Protein AF-A0A843ER09-F1 (afdb_monomer_lite)

Radius of gyration: 15.88 Å; chains: 1; bounding box: 33×25×49 Å

Foldseek 3Di:
DLAQAAADPDDPVSVVSVPDHPVVVVVVLVVQLVVLCVVDDDPSSVLSVQLSVQLVVLLVVLVVVCCVPVSYDYVVSVVNSNVSSNVRSVVSSVVVVVVVVVVVD

Structure (mmCIF, N/CA/C/O backbone):
data_AF-A0A843ER09-F1
#
_entry.id   AF-A0A843ER09-F1
#
loop_
_atom_site.group_PDB
_atom_site.id
_atom_site.type_symbol
_atom_site.label_atom_id
_atom_site.label_alt_id
_atom_site.label_comp_id
_atom_site.label_asym_id
_atom_site.label_entity_id
_atom_site.label_seq_id
_atom_site.pdbx_PDB_ins_code
_atom_site.Cartn_x
_atom_site.Cartn_y
_atom_site.Cartn_z
_atom_site.occupancy
_atom_site.B_iso_or_equiv
_atom_site.auth_seq_id
_atom_site.auth_comp_id
_atom_site.auth_asym_id
_atom_site.auth_atom_id
_atom_site.pdbx_PDB_model_num
ATOM 1 N N . CYS A 1 1 ? -7.495 -1.777 6.378 1.00 53.25 1 CYS A N 1
ATOM 2 C CA . CYS A 1 1 ? -8.182 -2.418 7.523 1.00 53.25 1 CYS A CA 1
ATOM 3 C C . CYS A 1 1 ? -8.798 -1.395 8.482 1.00 53.25 1 CYS A C 1
ATOM 5 O O . CYS A 1 1 ? -10.014 -1.292 8.560 1.00 53.25 1 CYS A O 1
ATOM 7 N N . CYS A 1 2 ? -7.978 -0.552 9.106 1.00 52.34 2 CYS A N 1
ATOM 8 C CA . CYS A 1 2 ? -8.373 0.325 10.211 1.00 52.34 2 CYS A CA 1
ATOM 9 C C . CYS A 1 2 ? -9.442 1.396 9.922 1.00 52.34 2 CYS A C 1
ATOM 11 O O . CYS A 1 2 ? -10.098 1.844 10.846 1.00 52.34 2 CYS A O 1
ATOM 13 N N . ILE A 1 3 ? -9.625 1.809 8.662 1.00 53.38 3 ILE A N 1
ATOM 14 C CA . ILE A 1 3 ? -10.562 2.891 8.303 1.00 53.38 3 ILE A CA 1
ATOM 15 C C . ILE A 1 3 ? -12.031 2.439 8.402 1.00 53.38 3 ILE A C 1
ATOM 17 O O . ILE A 1 3 ? -12.918 3.269 8.564 1.00 53.38 3 ILE A O 1
ATOM 21 N N . SER A 1 4 ? -12.315 1.134 8.288 1.00 52.94 4 SER A N 1
ATOM 22 C CA . SER A 1 4 ? -13.692 0.638 8.128 1.00 52.94 4 SER A CA 1
ATOM 23 C C . SER A 1 4 ? -14.196 -0.280 9.249 1.00 52.94 4 SER A C 1
ATOM 25 O O . SER A 1 4 ? -15.376 -0.637 9.225 1.00 52.94 4 SER A O 1
ATOM 27 N N . SER A 1 5 ? -13.346 -0.705 10.178 1.00 55.38 5 SER A N 1
ATOM 28 C CA . SER A 1 5 ? -13.678 -1.672 11.235 1.00 55.38 5 SER A CA 1
ATOM 29 C C . SER A 1 5 ? -13.652 -1.007 12.610 1.00 55.38 5 SER A C 1
ATOM 31 O O . SER A 1 5 ? -12.750 -0.213 12.878 1.00 55.38 5 SER A O 1
ATOM 33 N N . GLN A 1 6 ? -14.586 -1.362 13.496 1.00 58.66 6 GLN A N 1
ATOM 34 C CA . GLN A 1 6 ? -14.560 -0.887 14.881 1.00 58.66 6 GLN A CA 1
ATOM 35 C C . GLN A 1 6 ? -13.338 -1.458 15.610 1.00 58.66 6 GLN A C 1
ATOM 37 O O . GLN A 1 6 ? -12.975 -2.618 15.415 1.00 58.66 6 GLN A O 1
ATOM 42 N N . ALA A 1 7 ? -12.672 -0.627 16.410 1.00 60.12 7 ALA A N 1
ATOM 43 C CA . ALA A 1 7 ? -11.521 -1.053 17.194 1.00 60.12 7 ALA A CA 1
ATOM 44 C C . ALA A 1 7 ? -11.971 -1.956 18.350 1.00 60.12 7 ALA A C 1
ATOM 46 O O . ALA A 1 7 ? -12.972 -1.660 19.000 1.00 60.12 7 ALA A O 1
ATOM 47 N N . SER A 1 8 ? -11.209 -3.015 18.627 1.00 62.41 8 SER A N 1
ATOM 48 C CA . SER A 1 8 ? -11.388 -3.819 19.842 1.00 62.41 8 SER A CA 1
ATOM 49 C C . SER A 1 8 ? -11.265 -2.952 21.101 1.00 62.41 8 SER A C 1
ATOM 51 O O . SER A 1 8 ? -10.491 -1.989 21.124 1.00 62.41 8 SER A O 1
ATOM 53 N N . GLU A 1 9 ? -12.019 -3.274 22.156 1.00 59.41 9 GLU A N 1
ATOM 54 C CA . GLU A 1 9 ? -11.962 -2.523 23.416 1.00 59.41 9 GLU A CA 1
ATOM 55 C C . GLU A 1 9 ? -10.628 -2.707 24.153 1.00 59.41 9 GLU A C 1
ATOM 57 O O . GLU A 1 9 ? -10.199 -1.781 24.849 1.00 59.41 9 GLU A O 1
ATOM 62 N N . GLU A 1 10 ? -9.921 -3.809 23.894 1.00 60.34 10 GLU A N 1
ATOM 63 C CA . GLU A 1 10 ? -8.660 -4.179 24.540 1.00 60.34 10 GLU A CA 1
ATOM 64 C C . GLU A 1 10 ? -7.495 -4.344 23.543 1.00 60.34 10 GLU A C 1
ATOM 66 O O . GLU A 1 10 ? -7.677 -4.759 22.393 1.00 60.34 10 GLU A O 1
ATOM 71 N N . GLY A 1 11 ? -6.279 -4.026 24.010 1.00 63.91 11 GLY A N 1
ATOM 72 C CA . GLY A 1 11 ? -5.011 -4.223 23.295 1.00 63.91 11 GLY A CA 1
ATOM 73 C C . GLY A 1 11 ? -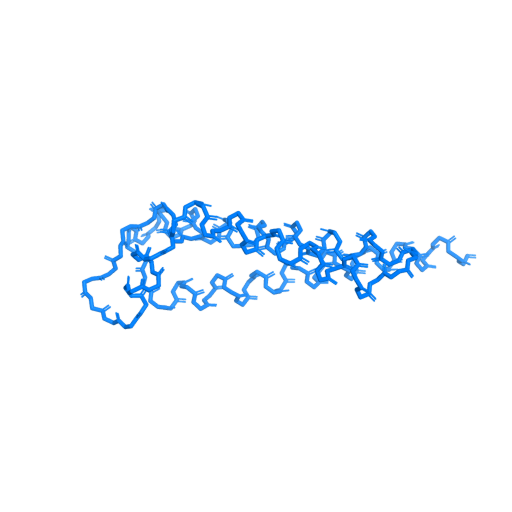4.410 -2.973 22.627 1.00 63.91 11 GLY A C 1
ATOM 74 O O . GLY A 1 11 ? -5.096 -2.010 22.284 1.00 63.91 11 GLY A O 1
ATOM 75 N N . ILE A 1 12 ? -3.092 -3.004 22.391 1.00 67.69 12 ILE A N 1
ATOM 76 C CA . ILE A 1 12 ? -2.316 -1.901 21.780 1.00 67.69 12 ILE A CA 1
ATOM 77 C C . ILE A 1 12 ? -2.750 -1.560 20.343 1.00 67.69 12 ILE A C 1
ATOM 79 O O . ILE A 1 12 ? -2.657 -0.407 19.920 1.00 67.69 12 ILE A O 1
ATOM 83 N N . GLY A 1 13 ? -3.303 -2.534 19.609 1.00 61.94 13 GLY A N 1
ATOM 84 C CA . GLY A 1 13 ? -3.822 -2.343 18.248 1.00 61.94 13 GLY A CA 1
ATOM 85 C C . GLY A 1 13 ? -4.994 -1.356 18.167 1.00 61.94 13 GLY A C 1
ATOM 86 O O . GLY A 1 13 ? -5.218 -0.755 17.115 1.00 61.94 13 GLY A O 1
ATOM 87 N N . LYS A 1 14 ? -5.695 -1.113 19.285 1.00 67.62 14 LYS A N 1
ATOM 88 C CA . LYS A 1 14 ? -6.794 -0.142 19.392 1.00 67.62 14 LYS A CA 1
ATOM 89 C C . LYS A 1 14 ? -6.347 1.276 19.062 1.00 67.62 14 LYS A C 1
ATOM 91 O O . LYS A 1 14 ? -7.048 1.987 18.344 1.00 67.62 14 LYS A O 1
ATOM 96 N N . TYR A 1 15 ? -5.175 1.683 19.549 1.00 70.50 15 TYR A N 1
ATOM 97 C CA . TYR A 1 15 ? -4.627 3.008 19.259 1.00 70.50 15 TYR A CA 1
ATOM 98 C C . TYR A 1 15 ? -4.323 3.144 17.770 1.00 70.50 15 TYR A C 1
ATOM 100 O O . TYR A 1 15 ? -4.711 4.131 17.153 1.00 70.50 15 TYR A O 1
ATOM 108 N N . PHE A 1 16 ? -3.735 2.114 17.164 1.00 67.69 16 PHE A N 1
ATOM 109 C CA . PHE A 1 16 ? -3.441 2.116 15.735 1.00 67.69 16 PHE A CA 1
ATOM 110 C C . PHE A 1 16 ? -4.713 2.264 14.892 1.00 67.69 16 PHE A C 1
ATOM 112 O O . PHE A 1 16 ? -4.742 3.065 13.965 1.00 67.69 16 PHE A O 1
ATOM 119 N N . ILE A 1 17 ? -5.797 1.568 15.249 1.00 68.44 17 ILE A N 1
ATOM 120 C CA . ILE A 1 17 ? -7.077 1.681 14.534 1.00 68.44 17 ILE A CA 1
ATOM 121 C C . ILE A 1 17 ? -7.720 3.055 14.752 1.00 68.44 17 ILE A C 1
ATOM 123 O O . ILE A 1 17 ? -8.199 3.660 13.798 1.00 68.44 17 ILE A O 1
ATOM 127 N N . LYS A 1 18 ? -7.681 3.578 15.983 1.00 68.44 18 LYS A N 1
ATOM 128 C CA . LYS A 1 18 ? -8.286 4.870 16.343 1.00 68.44 18 LYS A CA 1
ATOM 129 C C . LYS A 1 18 ? -7.564 6.072 15.718 1.00 68.44 18 LYS A C 1
ATOM 131 O O . LYS A 1 18 ? -8.209 7.066 15.399 1.00 68.44 18 LYS A O 1
ATOM 136 N N . TYR A 1 19 ? -6.246 5.988 15.534 1.00 71.81 19 TYR A N 1
ATOM 137 C CA . TYR A 1 19 ? -5.436 7.044 14.911 1.00 71.81 19 TYR A CA 1
ATOM 138 C C . TYR A 1 19 ? -5.303 6.903 13.386 1.00 71.81 19 TYR A C 1
ATOM 140 O O . TYR A 1 19 ? -4.887 7.853 12.711 1.00 71.81 19 TYR A O 1
ATOM 148 N N . MET A 1 20 ? -5.668 5.752 12.814 1.00 70.31 20 MET A N 1
ATOM 149 C CA . MET A 1 20 ? -5.603 5.530 11.371 1.00 70.31 20 MET A CA 1
ATOM 150 C C . MET A 1 20 ? -6.815 6.151 10.664 1.00 70.31 20 MET A C 1
ATOM 152 O O . MET A 1 20 ? -7.818 5.498 10.385 1.00 70.31 20 MET A O 1
ATOM 156 N N . ASN A 1 21 ? -6.686 7.435 10.338 1.00 75.25 21 ASN A N 1
ATOM 157 C CA . ASN A 1 21 ? -7.629 8.172 9.501 1.00 75.25 21 ASN A CA 1
ATOM 158 C C . ASN A 1 21 ? -7.281 8.061 8.011 1.00 75.25 21 ASN A C 1
ATOM 160 O O . ASN A 1 21 ? -6.130 7.819 7.642 1.00 75.25 21 ASN A O 1
ATOM 164 N N . LEU A 1 22 ? -8.259 8.343 7.143 1.00 73.75 22 LEU A N 1
ATOM 165 C CA . LEU A 1 22 ? -8.071 8.342 5.686 1.00 73.75 22 LEU A CA 1
ATOM 166 C C . LEU A 1 22 ? -6.940 9.294 5.248 1.00 73.75 22 LEU A C 1
ATOM 168 O O . LEU A 1 22 ? -6.131 8.927 4.404 1.00 73.75 22 LEU A O 1
ATOM 172 N N . LYS A 1 23 ? -6.802 10.461 5.899 1.00 78.44 23 LYS A N 1
ATOM 173 C CA . LYS A 1 23 ? -5.672 11.384 5.678 1.00 78.44 23 LYS A CA 1
ATOM 174 C C . LYS A 1 23 ? -4.312 10.735 5.958 1.00 78.44 23 LYS A C 1
ATOM 176 O O . LYS A 1 23 ? -3.422 10.824 5.123 1.00 78.44 23 LYS A O 1
ATOM 181 N N . ASN A 1 24 ? -4.162 10.056 7.095 1.00 81.19 24 ASN A N 1
ATOM 182 C CA . ASN A 1 24 ? -2.895 9.426 7.483 1.00 81.19 24 ASN A CA 1
ATOM 183 C C . ASN A 1 24 ? -2.531 8.273 6.542 1.00 81.19 24 ASN A C 1
ATOM 185 O O . ASN A 1 24 ? -1.366 8.103 6.196 1.00 81.19 24 ASN A O 1
ATOM 189 N N . TYR A 1 25 ? -3.534 7.529 6.072 1.00 80.38 25 TYR A N 1
ATOM 190 C CA . TYR A 1 25 ? -3.334 6.487 5.071 1.00 80.38 25 TYR A CA 1
ATOM 191 C C . TYR A 1 25 ? -2.849 7.054 3.728 1.00 80.38 25 TYR A C 1
ATOM 193 O O . TYR A 1 25 ? -1.880 6.550 3.165 1.00 80.38 25 TYR A O 1
ATOM 201 N N . VAL A 1 26 ? -3.468 8.137 3.244 1.00 84.31 26 VAL A N 1
ATOM 202 C CA . VAL A 1 26 ? -3.045 8.808 2.003 1.00 84.31 26 VAL A CA 1
ATOM 203 C C . VAL A 1 26 ? -1.634 9.385 2.139 1.00 84.31 26 VAL A C 1
ATOM 205 O O . VAL A 1 26 ? -0.821 9.200 1.239 1.00 84.31 26 VAL A O 1
ATOM 208 N N . ILE A 1 27 ? -1.305 10.009 3.274 1.00 86.38 27 ILE A N 1
ATOM 209 C CA . ILE A 1 27 ? 0.058 10.494 3.552 1.00 86.38 27 ILE A CA 1
ATOM 210 C C . ILE A 1 27 ? 1.060 9.332 3.520 1.00 86.38 27 ILE A C 1
ATOM 212 O O . ILE A 1 27 ? 2.102 9.445 2.879 1.00 86.38 27 ILE A O 1
ATOM 216 N N . GLY A 1 28 ? 0.734 8.195 4.143 1.00 85.12 28 GLY A N 1
ATOM 217 C CA . GLY A 1 28 ? 1.578 6.998 4.110 1.00 85.12 28 GLY A CA 1
ATOM 218 C C . GLY A 1 28 ? 1.808 6.459 2.694 1.00 85.12 28 GLY A C 1
ATOM 219 O O . GLY A 1 28 ? 2.936 6.104 2.350 1.00 85.12 28 GLY A O 1
ATOM 220 N N . LEU A 1 29 ? 0.770 6.456 1.850 1.00 84.88 29 LEU A N 1
ATOM 221 C CA . LEU A 1 29 ? 0.890 6.076 0.439 1.00 84.88 29 LEU A CA 1
ATOM 222 C C . LEU A 1 29 ? 1.775 7.045 -0.351 1.00 84.88 29 LEU A C 1
ATOM 224 O O . LEU A 1 29 ? 2.603 6.593 -1.138 1.00 84.88 29 LEU A O 1
ATOM 228 N N . ILE A 1 30 ? 1.642 8.354 -0.121 1.00 88.06 30 ILE A N 1
ATOM 229 C CA . ILE A 1 30 ? 2.486 9.370 -0.766 1.00 88.06 30 ILE A CA 1
ATOM 230 C C . ILE A 1 30 ? 3.953 9.168 -0.375 1.00 88.06 30 ILE A C 1
ATOM 232 O O . ILE A 1 30 ? 4.820 9.172 -1.246 1.00 88.06 30 ILE A O 1
ATOM 236 N N . ILE A 1 31 ? 4.239 8.926 0.908 1.00 88.44 31 ILE A N 1
ATOM 237 C CA . ILE A 1 31 ? 5.602 8.647 1.381 1.00 88.44 31 ILE A CA 1
ATOM 238 C C . ILE A 1 31 ? 6.152 7.380 0.713 1.00 88.44 31 ILE A C 1
ATOM 240 O O . ILE A 1 31 ? 7.264 7.405 0.189 1.00 88.44 31 ILE A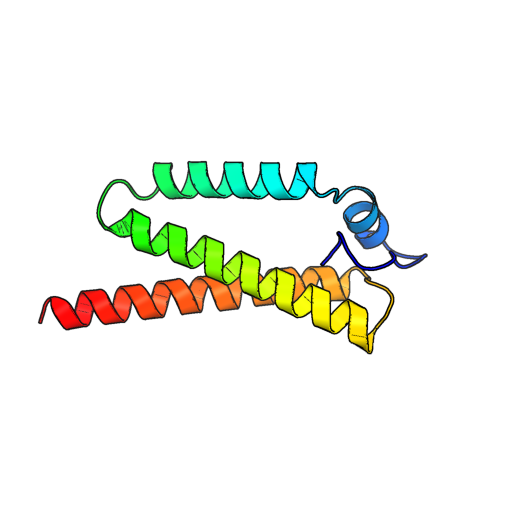 O 1
ATOM 244 N N . CYS A 1 32 ? 5.371 6.294 0.663 1.00 86.00 32 CYS A N 1
ATOM 245 C CA . CYS A 1 32 ? 5.779 5.066 -0.029 1.00 86.00 32 CYS A CA 1
ATOM 246 C C . CYS A 1 32 ? 6.054 5.304 -1.517 1.00 86.00 32 CYS A C 1
ATOM 248 O O . CYS A 1 32 ? 7.024 4.772 -2.047 1.00 86.00 32 CYS A O 1
ATOM 250 N N . PHE A 1 33 ? 5.233 6.116 -2.184 1.00 86.00 33 PHE A N 1
ATOM 251 C CA . PHE A 1 33 ? 5.421 6.463 -3.589 1.00 86.00 33 PHE A CA 1
ATOM 252 C C . PHE A 1 33 ? 6.710 7.262 -3.813 1.00 86.00 33 PHE A C 1
ATOM 254 O O . PHE A 1 33 ? 7.486 6.920 -4.701 1.00 86.00 33 PHE A O 1
ATOM 261 N N . ILE A 1 34 ? 6.987 8.265 -2.975 1.00 87.94 34 ILE A N 1
ATOM 262 C CA . ILE A 1 34 ? 8.236 9.040 -3.037 1.00 87.94 34 ILE A CA 1
ATOM 263 C C . ILE A 1 34 ? 9.447 8.118 -2.850 1.00 87.94 34 ILE A C 1
ATOM 265 O O . ILE A 1 34 ? 10.396 8.200 -3.626 1.00 87.94 34 ILE A O 1
ATOM 269 N N . ILE A 1 35 ? 9.403 7.211 -1.869 1.00 86.19 35 ILE A N 1
ATOM 270 C CA . ILE A 1 35 ? 10.480 6.238 -1.627 1.00 86.19 35 ILE A CA 1
ATOM 271 C C . ILE A 1 35 ? 10.652 5.306 -2.832 1.00 86.19 35 ILE A C 1
ATOM 273 O O . ILE A 1 35 ? 11.776 5.066 -3.265 1.00 86.19 35 ILE A O 1
ATOM 277 N N . ALA A 1 36 ? 9.556 4.802 -3.402 1.00 82.81 36 ALA A N 1
ATOM 278 C CA . ALA A 1 36 ? 9.609 3.917 -4.561 1.00 82.81 36 ALA A CA 1
ATOM 279 C C . ALA A 1 36 ? 10.231 4.602 -5.786 1.00 82.81 36 ALA A C 1
ATOM 281 O O . ALA A 1 36 ? 11.031 3.974 -6.479 1.00 82.81 36 ALA A O 1
ATOM 282 N N . VAL A 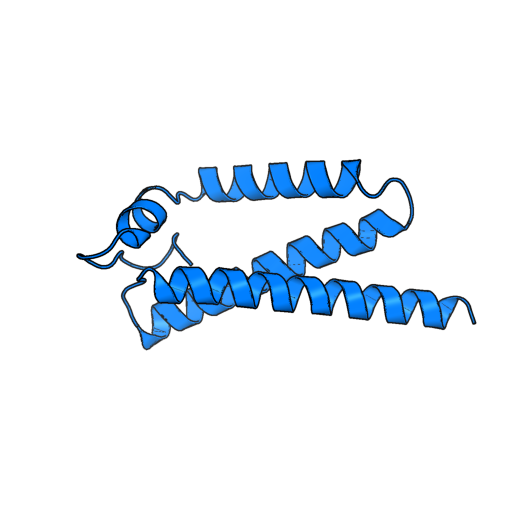1 37 ? 9.907 5.878 -6.019 1.00 81.62 37 VAL A N 1
ATOM 283 C CA . VAL A 1 37 ? 10.511 6.691 -7.085 1.00 81.62 37 VAL A CA 1
ATOM 284 C C . VAL A 1 37 ? 11.986 6.974 -6.793 1.00 81.62 37 VAL A C 1
ATOM 286 O O . VAL A 1 37 ? 12.806 6.856 -7.695 1.00 81.62 37 VAL A O 1
ATOM 289 N N . ALA A 1 38 ? 12.342 7.302 -5.549 1.00 83.50 38 ALA A N 1
ATOM 290 C CA . ALA A 1 38 ? 13.720 7.610 -5.166 1.00 83.50 38 ALA A CA 1
ATOM 291 C C . ALA A 1 38 ? 14.662 6.397 -5.268 1.00 83.50 38 ALA A C 1
ATOM 293 O O . ALA A 1 38 ? 15.816 6.551 -5.660 1.00 83.50 38 ALA A O 1
ATOM 294 N N . LEU A 1 39 ? 14.184 5.198 -4.916 1.00 77.56 39 LEU A N 1
ATOM 295 C CA . LEU A 1 39 ? 14.992 3.973 -4.919 1.00 77.56 39 LEU A CA 1
ATOM 296 C C . LEU A 1 39 ? 15.096 3.309 -6.296 1.00 77.56 39 LEU A C 1
ATOM 298 O O . LEU A 1 39 ? 16.067 2.605 -6.553 1.00 77.56 39 LEU A O 1
ATOM 302 N N . ASN A 1 40 ? 14.119 3.517 -7.180 1.00 66.56 40 ASN A N 1
ATOM 303 C CA . ASN A 1 40 ? 14.100 2.915 -8.510 1.00 66.56 40 ASN A CA 1
ATOM 304 C C . ASN A 1 40 ? 14.199 3.986 -9.601 1.00 66.56 40 ASN A C 1
ATOM 306 O O . ASN A 1 40 ? 13.233 4.216 -10.317 1.00 66.56 40 ASN A O 1
ATOM 310 N N . LEU A 1 41 ? 15.354 4.630 -9.782 1.00 61.72 41 LEU A N 1
ATOM 311 C CA . LEU A 1 41 ? 15.575 5.445 -10.984 1.00 61.72 41 LEU A CA 1
ATOM 312 C C . LEU A 1 41 ? 15.777 4.520 -12.203 1.00 61.72 41 LEU A C 1
ATOM 314 O O . LEU A 1 41 ? 16.801 3.850 -12.306 1.00 61.72 41 LEU A O 1
ATOM 318 N N . GLY A 1 42 ? 14.803 4.472 -13.124 1.00 68.75 42 GLY A N 1
ATOM 319 C CA . GLY A 1 42 ? 14.882 3.721 -14.392 1.00 68.75 42 GLY A CA 1
ATOM 320 C C . GLY A 1 42 ? 13.698 2.762 -14.638 1.00 68.75 42 GLY A C 1
ATOM 321 O O . GLY A 1 42 ? 12.593 3.030 -14.163 1.00 68.75 42 GLY A O 1
ATOM 322 N N . PRO A 1 43 ? 13.880 1.628 -15.355 1.00 63.25 43 PRO A N 1
ATOM 323 C CA . PRO A 1 43 ? 12.789 0.689 -15.673 1.00 63.25 43 PRO A CA 1
ATOM 324 C C . PRO A 1 43 ? 12.166 0.017 -14.431 1.00 63.25 43 PRO A C 1
ATOM 326 O O . PRO A 1 43 ? 11.073 -0.544 -14.505 1.00 63.25 43 PRO A O 1
ATOM 329 N N . GLY A 1 44 ? 12.822 0.117 -13.268 1.00 67.25 44 GLY A N 1
ATOM 330 C CA . GLY A 1 44 ? 12.332 -0.397 -11.987 1.00 67.25 44 GLY A CA 1
ATOM 331 C C . GLY A 1 44 ? 11.154 0.376 -11.378 1.00 67.25 44 GLY A C 1
ATOM 332 O O . GLY A 1 44 ? 10.510 -0.142 -10.464 1.00 67.25 44 GLY A O 1
ATOM 333 N N . ILE A 1 45 ? 10.819 1.574 -11.883 1.00 77.25 45 ILE A N 1
ATOM 334 C CA . ILE A 1 45 ? 9.667 2.365 -11.399 1.00 77.25 45 ILE A CA 1
ATOM 335 C C . ILE A 1 45 ? 8.372 1.558 -11.494 1.00 77.25 45 ILE A C 1
ATOM 337 O O . ILE A 1 45 ? 7.558 1.568 -10.569 1.00 77.25 45 ILE A O 1
ATOM 341 N N . HIS A 1 46 ? 8.192 0.823 -12.594 1.00 79.38 46 HIS A N 1
ATOM 342 C CA . HIS A 1 46 ? 6.989 0.026 -12.822 1.00 79.38 46 HIS A CA 1
ATOM 343 C C . HIS A 1 46 ? 6.839 -1.087 -11.780 1.00 79.38 46 HIS A C 1
ATOM 345 O O . HIS A 1 46 ? 5.726 -1.350 -11.333 1.00 79.38 46 HIS A O 1
ATOM 351 N N . ILE A 1 47 ? 7.956 -1.678 -11.336 1.00 83.12 47 ILE A N 1
ATOM 352 C CA . ILE A 1 47 ? 7.986 -2.731 -10.311 1.00 83.12 47 ILE A CA 1
ATOM 353 C C . ILE A 1 47 ? 7.566 -2.152 -8.961 1.00 83.12 47 ILE A C 1
ATOM 355 O O . ILE A 1 47 ? 6.647 -2.673 -8.329 1.00 83.12 47 ILE A O 1
ATOM 359 N N . GLY A 1 48 ? 8.174 -1.035 -8.550 1.00 82.00 48 GLY A N 1
ATOM 360 C CA . GLY A 1 48 ? 7.826 -0.366 -7.294 1.00 82.00 48 GLY A CA 1
ATOM 361 C C . GLY A 1 48 ? 6.359 0.072 -7.247 1.00 82.00 48 GLY A C 1
ATOM 362 O O . GLY A 1 48 ? 5.683 -0.125 -6.237 1.00 82.00 48 GLY A O 1
ATOM 363 N N . LEU A 1 49 ? 5.833 0.594 -8.360 1.00 84.75 49 LEU A N 1
ATOM 364 C CA . LEU A 1 49 ? 4.438 1.019 -8.453 1.00 84.75 49 LEU A CA 1
ATOM 365 C C . LEU A 1 49 ? 3.462 -0.157 -8.305 1.00 84.75 49 LEU A C 1
ATOM 367 O O . LEU A 1 49 ? 2.503 -0.073 -7.534 1.00 84.75 49 LEU A O 1
ATOM 371 N N . LEU A 1 50 ? 3.726 -1.267 -8.999 1.00 86.44 50 LEU A N 1
ATOM 372 C CA . LEU A 1 50 ? 2.912 -2.482 -8.904 1.00 86.44 50 LEU A CA 1
ATOM 373 C C . LEU A 1 50 ? 2.989 -3.105 -7.506 1.00 86.44 50 LEU A C 1
ATOM 375 O O . LEU A 1 50 ? 1.976 -3.576 -6.991 1.00 86.44 50 LEU A O 1
ATOM 379 N N . GLY A 1 51 ? 4.152 -3.026 -6.856 1.00 85.75 51 GLY A N 1
ATOM 380 C CA . GLY A 1 51 ? 4.328 -3.417 -5.461 1.00 85.75 51 GLY A CA 1
ATOM 381 C C . GLY A 1 51 ? 3.448 -2.610 -4.501 1.00 85.75 51 GLY A C 1
ATOM 382 O O . GLY A 1 51 ? 2.813 -3.200 -3.622 1.00 85.75 51 GLY A O 1
ATOM 383 N N . ILE A 1 52 ? 3.346 -1.288 -4.678 1.00 87.50 52 ILE A N 1
ATOM 384 C CA . ILE A 1 52 ? 2.458 -0.434 -3.866 1.00 87.50 52 ILE A CA 1
ATOM 385 C C . ILE A 1 52 ? 0.989 -0.810 -4.098 1.00 87.50 52 ILE A C 1
ATOM 387 O O . ILE A 1 52 ? 0.237 -0.962 -3.133 1.00 87.50 52 ILE A O 1
ATOM 391 N N . ILE A 1 53 ? 0.584 -1.007 -5.357 1.00 88.19 53 ILE A N 1
ATOM 392 C CA . ILE A 1 53 ? -0.789 -1.401 -5.709 1.00 88.19 53 ILE A CA 1
ATOM 393 C C . ILE A 1 53 ? -1.131 -2.768 -5.098 1.00 88.19 53 ILE A C 1
ATOM 395 O O . ILE A 1 53 ? -2.177 -2.909 -4.463 1.00 88.19 53 ILE A O 1
ATOM 399 N N . GLY A 1 54 ? -0.238 -3.753 -5.225 1.00 87.31 54 GLY A N 1
ATOM 400 C CA . GLY A 1 54 ? -0.411 -5.089 -4.650 1.00 87.31 54 GLY A CA 1
ATOM 401 C C . GLY A 1 54 ? -0.530 -5.058 -3.125 1.00 87.31 54 GLY A C 1
ATOM 402 O O . GLY A 1 54 ? -1.425 -5.687 -2.557 1.00 87.31 54 GLY A O 1
ATOM 403 N N . GLY A 1 55 ? 0.304 -4.261 -2.453 1.00 87.00 55 GLY A N 1
ATOM 404 C CA . GLY A 1 55 ? 0.233 -4.091 -1.001 1.00 87.00 55 GLY A CA 1
ATOM 405 C C . GLY A 1 55 ? -1.049 -3.400 -0.531 1.00 87.00 55 GLY A C 1
ATOM 406 O O . GLY A 1 55 ? -1.688 -3.856 0.424 1.00 87.00 55 GLY A O 1
ATOM 407 N N . ALA A 1 56 ? -1.476 -2.344 -1.229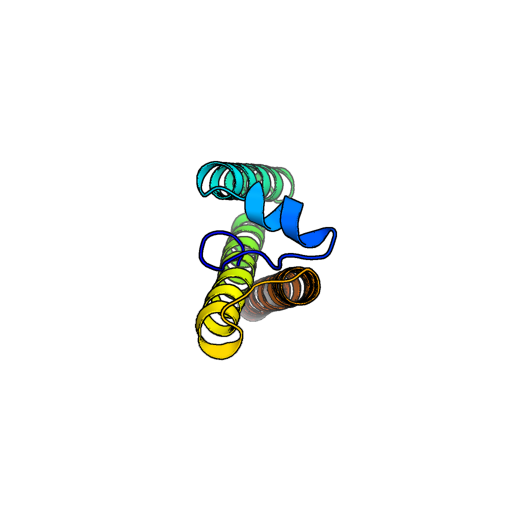 1.00 86.62 56 ALA A N 1
ATOM 408 C CA . ALA A 1 56 ? -2.735 -1.659 -0.948 1.00 86.62 56 ALA A CA 1
ATOM 409 C C . ALA A 1 56 ? -3.940 -2.592 -1.145 1.00 86.62 56 ALA A C 1
ATOM 411 O O . ALA A 1 56 ? -4.838 -2.622 -0.298 1.00 86.62 56 ALA A O 1
ATOM 412 N N . PHE A 1 57 ? -3.926 -3.403 -2.206 1.00 87.56 57 PHE A N 1
ATOM 413 C CA . PHE A 1 57 ?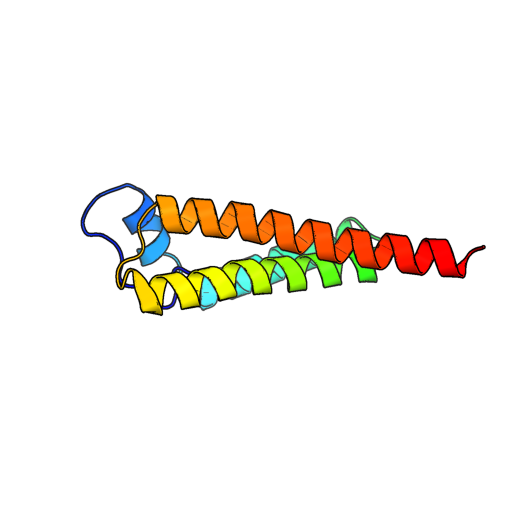 -4.945 -4.416 -2.465 1.00 87.56 57 PHE A CA 1
ATOM 414 C C . PHE A 1 57 ? -5.007 -5.466 -1.348 1.00 87.56 57 PHE A C 1
ATOM 416 O O . PHE A 1 57 ? -6.083 -5.705 -0.800 1.00 87.56 57 PHE A O 1
ATOM 423 N N . GLY A 1 58 ? -3.866 -6.029 -0.935 1.00 84.19 58 GLY A N 1
ATOM 424 C CA . GLY A 1 58 ? -3.805 -7.006 0.158 1.00 84.19 58 GLY A CA 1
ATOM 425 C C . GLY A 1 58 ? -4.348 -6.460 1.483 1.00 84.19 58 GLY A C 1
ATOM 426 O O . GLY A 1 58 ? -5.181 -7.091 2.143 1.00 84.19 58 GLY A O 1
ATOM 427 N N . GLY A 1 59 ? -3.955 -5.234 1.839 1.00 82.06 59 GLY A N 1
ATOM 428 C CA . GLY A 1 59 ? -4.449 -4.555 3.039 1.00 82.06 59 GLY A CA 1
ATOM 429 C C . GLY A 1 59 ? -5.940 -4.183 2.976 1.00 82.06 59 GLY A C 1
ATOM 430 O O . GLY A 1 59 ? -6.613 -4.138 4.018 1.00 82.06 59 GLY A O 1
ATOM 431 N N . ALA A 1 60 ? -6.475 -3.919 1.779 1.00 81.56 60 ALA A N 1
ATOM 432 C CA . ALA A 1 60 ? -7.896 -3.663 1.545 1.00 81.56 60 ALA A CA 1
ATOM 433 C C . ALA A 1 60 ? -8.731 -4.952 1.599 1.00 81.56 60 ALA A C 1
ATOM 435 O O . ALA A 1 60 ? -9.794 -4.965 2.219 1.00 81.56 60 ALA A O 1
ATOM 436 N N . LEU A 1 61 ? -8.230 -6.050 1.034 1.00 83.69 61 LEU A N 1
ATOM 437 C CA . LEU A 1 61 ? -8.891 -7.353 1.047 1.00 83.69 61 LEU A CA 1
ATOM 438 C C . LEU A 1 61 ? -9.101 -7.839 2.487 1.00 83.69 61 LEU A C 1
ATOM 440 O O . LEU A 1 61 ? -10.218 -8.200 2.866 1.00 83.69 61 LEU A O 1
ATOM 444 N N . ILE A 1 62 ? -8.073 -7.731 3.332 1.00 82.62 62 ILE A N 1
ATOM 445 C CA . ILE A 1 62 ? -8.193 -8.077 4.754 1.00 82.62 62 ILE A CA 1
ATOM 446 C C . ILE A 1 62 ? -9.104 -7.113 5.509 1.00 82.62 62 ILE A C 1
ATOM 448 O O . ILE A 1 62 ? -9.839 -7.544 6.394 1.00 82.62 62 ILE A O 1
ATOM 452 N N . ALA A 1 63 ? -9.151 -5.835 5.120 1.00 76.94 63 ALA A N 1
ATOM 453 C CA . ALA A 1 63 ? -10.130 -4.896 5.670 1.00 76.94 63 ALA A CA 1
ATOM 454 C C . ALA A 1 63 ? -11.572 -5.359 5.434 1.00 76.94 63 ALA A C 1
ATOM 456 O O . ALA A 1 63 ? -12.401 -5.302 6.341 1.00 76.94 63 ALA A O 1
ATOM 457 N N . LEU A 1 64 ? -11.865 -5.803 4.210 1.00 77.69 64 LEU A N 1
ATOM 458 C CA . LEU A 1 64 ? -13.194 -6.255 3.816 1.00 77.69 64 LEU A CA 1
ATOM 459 C C . LEU A 1 64 ? -13.562 -7.571 4.505 1.00 77.69 64 LEU A C 1
ATOM 461 O O . LEU A 1 64 ? -14.670 -7.687 5.030 1.00 77.69 64 LEU A O 1
ATOM 465 N N . LEU A 1 65 ? -12.635 -8.530 4.563 1.00 80.31 65 LEU A N 1
ATOM 466 C CA . LEU A 1 65 ? -12.851 -9.801 5.260 1.00 80.31 65 LEU A CA 1
ATOM 467 C C . LEU A 1 65 ? -13.063 -9.595 6.762 1.00 80.31 65 LEU A C 1
ATOM 469 O O . LEU A 1 65 ? -14.022 -10.131 7.319 1.00 80.31 65 LEU A O 1
ATOM 473 N N . ALA A 1 66 ? -12.239 -8.765 7.404 1.00 76.31 66 ALA A N 1
ATOM 474 C CA . ALA A 1 66 ? -12.389 -8.441 8.818 1.00 76.31 66 ALA A CA 1
ATOM 475 C C . ALA A 1 66 ? -13.733 -7.757 9.100 1.00 76.31 66 ALA A C 1
ATOM 477 O O . ALA A 1 66 ? -14.439 -8.135 10.035 1.00 76.31 66 ALA A O 1
ATOM 478 N N . LYS A 1 67 ? -14.147 -6.810 8.248 1.00 72.25 67 LYS A N 1
ATOM 479 C CA . LYS A 1 67 ? -15.458 -6.159 8.370 1.00 72.25 67 LYS A CA 1
ATOM 480 C C . LYS A 1 67 ? -16.610 -7.156 8.232 1.00 72.25 67 LYS A C 1
ATOM 482 O O . LYS A 1 67 ? -17.574 -7.071 8.987 1.00 72.25 67 LYS A O 1
ATOM 487 N N . LYS A 1 68 ? -16.521 -8.083 7.272 1.00 74.31 68 LYS A N 1
ATOM 488 C CA . LYS A 1 68 ? -17.591 -9.041 6.966 1.00 74.31 68 LYS A CA 1
ATOM 489 C C . LYS A 1 68 ? -17.725 -10.137 8.026 1.00 74.31 68 LYS A C 1
ATOM 491 O O . LYS A 1 68 ? -18.847 -10.495 8.367 1.00 74.31 68 LYS A O 1
ATOM 496 N N . HIS A 1 69 ? -16.609 -10.661 8.533 1.00 77.25 69 HIS A N 1
ATOM 497 C CA . HIS A 1 69 ? -16.606 -11.855 9.386 1.00 77.25 69 HIS A CA 1
ATOM 498 C C . HIS A 1 69 ? -16.357 -11.569 10.868 1.00 77.25 69 HIS A C 1
ATOM 500 O O . HIS A 1 69 ? -16.937 -12.245 11.711 1.00 77.25 69 HIS A O 1
ATOM 506 N N . LEU A 1 70 ? -15.525 -10.577 11.196 1.00 70.62 70 LEU A N 1
ATOM 507 C CA . LEU A 1 70 ? -15.070 -10.345 12.571 1.00 70.62 70 LEU A CA 1
ATOM 508 C C . LEU A 1 70 ? -15.758 -9.145 13.234 1.00 70.62 70 LEU A C 1
ATOM 510 O O . LEU A 1 70 ? -15.809 -9.099 14.458 1.00 70.62 70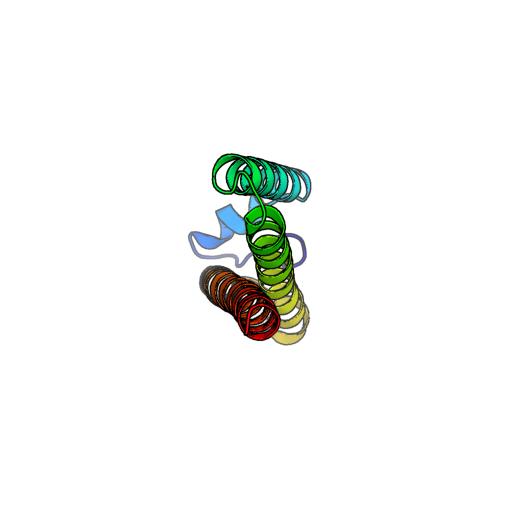 LEU A O 1
ATOM 514 N N . LYS A 1 71 ? -16.321 -8.204 12.450 1.00 67.44 71 LYS A N 1
ATOM 515 C CA . LYS A 1 71 ? -16.952 -6.919 12.858 1.00 67.44 71 LYS A CA 1
ATOM 516 C C . LYS A 1 71 ? -16.032 -5.952 13.628 1.00 67.44 71 LYS A C 1
ATOM 518 O O . LYS A 1 71 ? -16.158 -4.738 13.468 1.00 67.44 71 LYS A O 1
ATOM 523 N N . ILE A 1 72 ? -15.085 -6.482 14.391 1.00 67.12 72 ILE A N 1
ATOM 524 C CA . ILE A 1 72 ? -14.089 -5.803 15.206 1.00 67.12 72 ILE A CA 1
ATOM 525 C C . ILE A 1 72 ? -12.710 -6.104 14.613 1.00 67.12 72 ILE A C 1
ATOM 527 O O . ILE A 1 72 ? -12.404 -7.248 14.276 1.00 67.12 72 ILE A O 1
ATOM 531 N N . ALA A 1 73 ? -11.867 -5.083 14.487 1.00 69.44 73 ALA A N 1
ATOM 532 C CA . ALA A 1 73 ? -10.454 -5.266 14.186 1.00 69.44 73 ALA A CA 1
ATOM 533 C C . ALA A 1 73 ? -9.633 -5.179 15.476 1.00 69.44 73 ALA A C 1
ATOM 535 O O . ALA A 1 73 ? -9.758 -4.231 16.258 1.00 69.44 73 ALA A O 1
ATOM 536 N N . ASN A 1 74 ? -8.786 -6.182 15.687 1.00 76.06 74 ASN A N 1
ATOM 537 C CA . ASN A 1 74 ? -7.819 -6.254 16.776 1.00 76.06 74 ASN A CA 1
ATOM 538 C C . ASN A 1 74 ? -6.381 -6.121 16.225 1.00 76.06 74 ASN A C 1
ATOM 540 O O . ASN A 1 74 ? -6.172 -5.878 15.032 1.00 76.06 74 ASN A O 1
ATOM 544 N N . GLY A 1 75 ? -5.384 -6.262 17.105 1.00 70.81 75 GLY A N 1
ATOM 545 C CA . GLY A 1 75 ? -3.967 -6.253 16.722 1.00 70.81 75 GLY A CA 1
ATOM 546 C C . GLY A 1 75 ? -3.588 -7.380 15.754 1.00 70.81 75 GLY A C 1
ATOM 547 O O . GLY A 1 75 ? -2.806 -7.142 14.838 1.00 70.81 75 GLY A O 1
ATOM 548 N N . ASP A 1 76 ? -4.200 -8.559 15.884 1.00 78.44 76 ASP A N 1
ATOM 549 C CA . ASP A 1 76 ? -3.904 -9.720 15.034 1.00 78.44 76 ASP A CA 1
ATOM 550 C C . ASP A 1 76 ? -4.375 -9.508 13.596 1.00 78.44 76 ASP A C 1
ATOM 552 O O . ASP A 1 76 ? -3.642 -9.786 12.653 1.00 78.44 76 ASP A O 1
ATOM 556 N N . VAL A 1 77 ? -5.568 -8.939 13.406 1.00 78.75 77 VAL A N 1
ATOM 557 C CA . VAL A 1 77 ? -6.084 -8.568 12.079 1.00 78.75 77 VAL A CA 1
ATOM 558 C C . VAL A 1 77 ? -5.192 -7.503 11.431 1.00 78.75 77 VAL A C 1
ATOM 560 O O . VAL A 1 77 ? -4.972 -7.519 10.218 1.00 78.75 77 VAL A O 1
ATOM 563 N N . LEU A 1 78 ? -4.660 -6.578 12.231 1.00 79.69 78 LEU A N 1
ATOM 564 C CA . LEU A 1 78 ? -3.688 -5.578 11.792 1.00 79.69 78 LEU A CA 1
ATOM 565 C C . LEU A 1 78 ? -2.380 -6.237 11.332 1.00 79.69 78 LEU A C 1
ATOM 567 O O . LEU A 1 78 ? -1.933 -5.970 10.214 1.00 79.69 78 LEU A O 1
ATOM 571 N N . GLY A 1 79 ? -1.823 -7.137 12.144 1.00 81.44 79 GLY A N 1
ATOM 572 C CA . GLY A 1 79 ? -0.626 -7.914 11.815 1.00 81.44 79 GLY A CA 1
ATOM 573 C C . GLY A 1 79 ? -0.818 -8.762 10.558 1.00 81.44 79 GLY A C 1
ATOM 574 O O . GLY A 1 79 ? -0.019 -8.676 9.627 1.00 81.44 79 GLY A O 1
ATOM 575 N N . ALA A 1 80 ? -1.940 -9.477 10.468 1.00 85.31 80 ALA A N 1
ATOM 576 C CA . ALA A 1 80 ? -2.312 -10.260 9.295 1.00 85.31 80 ALA A CA 1
ATOM 577 C C . ALA A 1 80 ? -2.450 -9.387 8.040 1.00 85.31 80 ALA A C 1
ATOM 579 O O . ALA A 1 80 ? -1.990 -9.769 6.966 1.00 85.31 80 ALA A O 1
ATOM 580 N N . SER A 1 81 ? -3.036 -8.189 8.160 1.00 85.00 81 SER A N 1
ATOM 581 C CA . SER A 1 81 ? -3.156 -7.264 7.027 1.00 85.00 81 SER A CA 1
ATOM 582 C C . SER A 1 81 ? -1.801 -6.755 6.532 1.00 85.00 81 SER A C 1
ATOM 584 O O . SER A 1 81 ? -1.636 -6.547 5.331 1.00 85.00 81 SER A O 1
ATOM 586 N N . ASN A 1 82 ? -0.829 -6.591 7.433 1.00 86.81 82 ASN A N 1
ATOM 587 C CA . ASN A 1 82 ? 0.522 -6.174 7.080 1.00 86.81 82 ASN A CA 1
ATOM 588 C C . ASN A 1 82 ? 1.291 -7.304 6.385 1.00 86.81 82 ASN A C 1
ATOM 590 O O . ASN A 1 82 ? 1.897 -7.078 5.339 1.00 86.81 82 ASN A O 1
ATOM 594 N N . GLU A 1 83 ? 1.219 -8.524 6.921 1.00 90.06 83 GLU A N 1
ATOM 595 C CA . GLU A 1 83 ? 1.921 -9.675 6.347 1.00 90.06 83 GLU A CA 1
ATOM 596 C C . GLU A 1 83 ? 1.360 -10.047 4.970 1.00 90.06 83 GLU A C 1
ATOM 598 O O . GLU A 1 83 ? 2.109 -10.226 4.009 1.00 90.06 83 GLU A O 1
ATOM 603 N N . LEU A 1 84 ? 0.032 -10.047 4.826 1.00 88.62 84 LEU A N 1
ATOM 604 C CA . LEU A 1 84 ? -0.611 -10.268 3.533 1.00 88.62 84 LEU A CA 1
ATOM 605 C C . LEU A 1 84 ? -0.372 -9.110 2.564 1.00 88.62 84 LEU A C 1
ATOM 607 O O . LEU A 1 84 ? -0.135 -9.354 1.385 1.00 88.62 84 LEU A O 1
ATOM 611 N N . GLY A 1 85 ? -0.364 -7.861 3.036 1.00 88.81 85 GLY A N 1
ATOM 612 C CA . GLY A 1 85 ? 0.036 -6.716 2.217 1.00 88.81 85 GLY A CA 1
ATOM 613 C C . GLY A 1 85 ? 1.440 -6.899 1.630 1.00 88.81 85 GLY A C 1
ATOM 614 O O . GLY A 1 85 ? 1.634 -6.729 0.426 1.00 88.81 85 GLY A O 1
ATOM 615 N N . ARG A 1 86 ? 2.410 -7.331 2.445 1.00 90.31 86 ARG A N 1
ATOM 616 C CA . ARG A 1 86 ? 3.768 -7.648 1.972 1.00 90.31 86 ARG A CA 1
ATOM 617 C C . ARG A 1 86 ? 3.776 -8.800 0.973 1.00 90.31 86 ARG A C 1
ATOM 619 O O . ARG A 1 86 ? 4.427 -8.679 -0.062 1.00 90.31 86 ARG A O 1
ATOM 626 N N . LEU A 1 87 ? 3.038 -9.874 1.249 1.00 93.62 87 LEU A N 1
ATOM 627 C CA . LEU A 1 87 ? 2.930 -11.027 0.354 1.00 93.62 87 LEU A CA 1
ATOM 628 C C . LEU A 1 87 ? 2.403 -10.615 -1.031 1.00 93.62 87 LEU A C 1
ATOM 630 O O . LEU A 1 87 ? 3.044 -10.897 -2.041 1.00 93.62 87 LEU A O 1
ATOM 634 N N . PHE A 1 88 ? 1.276 -9.899 -1.090 1.00 91.56 88 PHE A N 1
ATOM 635 C CA . PHE A 1 88 ? 0.694 -9.448 -2.358 1.00 91.56 88 PHE A CA 1
ATOM 636 C C . PHE A 1 88 ? 1.592 -8.448 -3.094 1.00 91.56 88 PHE A C 1
ATOM 638 O O . PHE A 1 88 ? 1.686 -8.503 -4.320 1.00 91.56 88 PHE A O 1
ATOM 645 N N . SER A 1 89 ? 2.287 -7.572 -2.364 1.00 90.12 89 SER A N 1
ATOM 646 C CA . SER A 1 89 ? 3.282 -6.660 -2.935 1.00 90.12 89 SER A CA 1
ATOM 647 C C . SER A 1 89 ? 4.431 -7.421 -3.608 1.00 90.12 89 SER A C 1
ATOM 649 O O . SER A 1 89 ? 4.759 -7.155 -4.764 1.00 90.12 89 SER A O 1
ATOM 651 N N . LEU A 1 90 ? 4.999 -8.419 -2.922 1.00 90.38 90 LEU A N 1
ATOM 652 C CA . LEU A 1 90 ? 6.084 -9.256 -3.442 1.00 90.38 90 LEU A CA 1
ATOM 653 C C . LEU A 1 90 ? 5.654 -10.087 -4.649 1.00 90.38 90 LEU A C 1
ATOM 655 O O . LEU A 1 90 ? 6.391 -10.140 -5.629 1.00 90.38 90 LEU A O 1
ATOM 659 N N . ILE A 1 91 ? 4.463 -10.688 -4.614 1.00 91.81 91 ILE A N 1
ATOM 660 C CA . ILE A 1 91 ? 3.924 -11.446 -5.752 1.00 91.81 91 ILE A CA 1
ATOM 661 C C . ILE A 1 91 ? 3.757 -10.531 -6.971 1.00 91.81 91 ILE A C 1
ATOM 663 O O . ILE A 1 91 ? 4.190 -10.889 -8.063 1.00 91.81 91 ILE A O 1
ATOM 667 N N . ALA A 1 92 ? 3.181 -9.340 -6.792 1.00 88.50 92 ALA A N 1
ATOM 668 C CA . ALA A 1 92 ? 2.997 -8.378 -7.876 1.00 88.50 92 ALA A CA 1
ATOM 669 C C . ALA A 1 92 ? 4.334 -7.951 -8.507 1.00 88.50 92 ALA A C 1
ATOM 671 O O . ALA A 1 92 ? 4.461 -7.911 -9.733 1.00 88.50 92 ALA A O 1
ATOM 672 N N . MET A 1 93 ? 5.345 -7.685 -7.675 1.00 88.50 93 MET A N 1
ATOM 673 C CA . MET A 1 93 ? 6.695 -7.366 -8.143 1.00 88.50 93 MET A CA 1
ATOM 674 C C . MET A 1 93 ? 7.347 -8.548 -8.866 1.00 88.50 93 MET A C 1
ATOM 676 O O . MET A 1 93 ? 7.908 -8.362 -9.944 1.00 88.50 93 MET A O 1
ATOM 680 N N . LEU A 1 94 ? 7.241 -9.760 -8.312 1.00 89.31 94 LEU A N 1
ATOM 681 C CA . LEU A 1 94 ? 7.815 -10.974 -8.892 1.00 89.31 94 LEU A CA 1
ATOM 682 C C . LEU A 1 94 ? 7.237 -11.254 -10.279 1.00 89.31 94 LEU A C 1
ATOM 684 O O . LEU A 1 94 ? 7.999 -11.452 -11.219 1.00 89.31 94 LEU A O 1
ATOM 688 N N . VAL A 1 95 ? 5.909 -11.208 -10.424 1.00 88.88 95 VAL A N 1
ATOM 689 C CA . VAL A 1 95 ? 5.233 -11.422 -11.713 1.00 88.88 95 VAL A CA 1
ATOM 690 C C . VAL A 1 95 ? 5.737 -10.431 -12.760 1.00 88.88 95 VAL A C 1
ATOM 692 O O . VAL A 1 95 ? 6.046 -10.827 -13.883 1.00 88.88 95 VAL A O 1
ATOM 695 N N . LEU A 1 96 ? 5.878 -9.152 -12.398 1.00 85.69 96 LEU A N 1
ATOM 696 C CA . LEU A 1 96 ? 6.353 -8.139 -13.336 1.00 85.69 96 LEU A CA 1
ATOM 697 C C . LEU A 1 96 ? 7.822 -8.351 -13.726 1.00 85.69 96 LEU A C 1
ATOM 699 O O . LEU A 1 96 ? 8.174 -8.189 -14.894 1.00 85.69 96 LEU A O 1
ATOM 703 N N . ILE A 1 97 ? 8.675 -8.731 -12.773 1.00 86.38 97 ILE A N 1
ATOM 704 C CA . ILE A 1 97 ? 10.076 -9.076 -13.047 1.00 86.38 97 ILE A CA 1
ATOM 705 C C . ILE A 1 97 ? 10.145 -10.280 -13.990 1.00 86.38 97 ILE A C 1
ATOM 707 O O . ILE A 1 97 ? 10.878 -10.234 -14.975 1.00 86.38 97 ILE A O 1
ATOM 711 N N . SER A 1 98 ? 9.355 -11.326 -13.740 1.00 85.94 98 SER A N 1
ATOM 712 C CA . SER A 1 98 ? 9.320 -12.525 -14.581 1.00 85.94 98 SER A CA 1
ATOM 713 C C . SER A 1 98 ? 8.865 -12.230 -16.013 1.00 85.94 98 SER A C 1
ATOM 715 O O . SER A 1 98 ? 9.469 -12.743 -16.952 1.00 85.94 98 SER A O 1
ATOM 717 N N . ILE A 1 99 ? 7.853 -11.374 -16.202 1.00 84.50 99 ILE A N 1
ATOM 718 C CA . ILE A 1 99 ? 7.392 -10.967 -17.541 1.00 84.50 99 ILE A CA 1
ATOM 719 C C . ILE A 1 99 ? 8.481 -10.176 -18.275 1.00 84.50 99 ILE A C 1
ATOM 721 O O . ILE A 1 99 ? 8.773 -10.472 -19.430 1.00 84.50 99 ILE A O 1
ATOM 725 N N . ASN A 1 100 ? 9.112 -9.202 -17.609 1.00 79.75 100 ASN A N 1
ATOM 726 C CA . ASN A 1 100 ? 10.182 -8.408 -18.220 1.00 79.75 100 ASN A CA 1
ATOM 727 C C . ASN A 1 100 ? 11.412 -9.256 -18.563 1.00 79.75 100 ASN A C 1
ATOM 729 O O . ASN A 1 100 ? 12.030 -9.036 -19.599 1.00 79.75 100 ASN A O 1
ATOM 733 N N . PHE A 1 101 ? 11.748 -10.241 -17.727 1.00 76.00 101 PHE A N 1
ATOM 734 C CA . PHE A 1 101 ? 12.822 -11.188 -18.020 1.00 76.00 101 PHE A CA 1
ATOM 735 C C . PHE A 1 101 ? 12.492 -12.053 -19.243 1.00 76.00 101 PHE A C 1
ATOM 737 O O . PHE A 1 101 ? 13.330 -12.217 -20.123 1.00 76.00 101 PHE A O 1
ATOM 744 N N . SER A 1 102 ? 11.255 -12.548 -19.341 1.00 69.88 102 SER A N 1
ATOM 745 C CA . SER A 1 102 ? 10.808 -13.349 -20.485 1.00 69.88 102 SER A CA 1
ATOM 746 C C . SER A 1 102 ? 10.705 -12.550 -21.787 1.00 69.88 102 SER A C 1
ATOM 748 O O . SER A 1 102 ? 10.724 -13.155 -22.847 1.00 69.88 102 SER A O 1
ATOM 750 N N . ALA A 1 103 ? 10.573 -11.222 -21.720 1.00 60.50 103 ALA A N 1
ATOM 751 C CA . ALA A 1 103 ? 10.575 -10.345 -22.890 1.00 60.50 103 ALA A CA 1
ATOM 752 C C . ALA A 1 103 ? 11.992 -9.998 -23.391 1.00 60.50 103 ALA A C 1
ATOM 754 O O . ALA A 1 103 ? 12.129 -9.389 -24.450 1.00 60.50 103 ALA A O 1
ATOM 755 N N . LEU A 1 104 ? 13.031 -10.335 -22.616 1.00 57.88 104 LEU A N 1
ATOM 756 C CA . LEU A 1 104 ? 14.435 -10.045 -22.920 1.00 57.88 104 LEU A CA 1
ATOM 757 C C . LEU A 1 104 ? 15.183 -11.247 -23.539 1.00 57.88 104 LEU A C 1
ATOM 759 O O . LEU A 1 104 ? 16.289 -11.066 -24.044 1.00 57.88 104 LEU A O 1
ATOM 763 N N . ILE A 1 105 ? 14.597 -12.449 -23.468 1.00 52.53 105 ILE A N 1
ATOM 764 C CA . ILE A 1 105 ? 15.064 -13.697 -24.106 1.00 52.53 105 ILE A CA 1
ATOM 765 C C . ILE A 1 105 ? 14.349 -13.860 -25.445 1.00 52.53 105 ILE A C 1
ATOM 767 O O . ILE A 1 105 ? 15.035 -14.220 -26.425 1.00 52.53 105 ILE A O 1
#

pLDDT: mean 77.24, std 10.87, range [52.34, 93.62]

Sequence (105 aa):
CCISSQASEEGIGKYFIKYMNLKNYVIGLIICFIIAVALNLGPGIHIGLLGIIGGAFGGALIALLAKKHLKIANGDVLGASNELGRLFSLIAMLVLISINFSALI

Secondary structure (DSSP, 8-state):
-TTTSEEPSSSTHHHHHHH--HHHHHHHHHHHHHHHHHH--STTHHHHHHHHHHHHHHHHHHHHHIIIIISEE-HHHHHHHHHHHHHHHHHHHHHHHHHHHHTT-